Protein AF-A0A1E5ILC6-F1 (afdb_monomer_lite)

Organism: Endomicrobium trichonymphae (NCBI:txid1408204)

pLDDT: mean 78.68, std 14.06, range [42.53, 92.75]

Structure (mmCIF, N/CA/C/O backbone):
data_AF-A0A1E5ILC6-F1
#
_entry.id   AF-A0A1E5ILC6-F1
#
loop_
_atom_site.group_PDB
_atom_site.id
_atom_site.type_symbol
_atom_site.label_atom_id
_atom_site.label_alt_id
_atom_site.label_comp_id
_atom_site.label_asym_id
_atom_site.label_entity_id
_atom_site.label_seq_id
_atom_site.pdbx_PDB_ins_code
_atom_site.Cartn_x
_atom_site.Cartn_y
_atom_site.Cartn_z
_atom_site.occupancy
_atom_site.B_iso_or_equiv
_atom_site.auth_seq_id
_atom_site.auth_comp_id
_atom_site.auth_asym_id
_atom_site.auth_atom_id
_atom_site.pdbx_PDB_model_num
ATOM 1 N N . MET A 1 1 ? -6.713 0.875 56.089 1.00 44.12 1 MET A N 1
ATOM 2 C CA . MET A 1 1 ? -6.022 0.028 55.096 1.00 44.12 1 MET A CA 1
ATOM 3 C C . MET A 1 1 ? -6.998 -0.197 53.964 1.00 44.12 1 MET A C 1
ATOM 5 O O . MET A 1 1 ? -7.830 -1.067 54.123 1.00 44.12 1 MET A O 1
ATOM 9 N N . GLU A 1 2 ? -6.939 0.578 52.882 1.00 42.53 2 GLU A N 1
ATOM 10 C CA . GLU A 1 2 ? -7.605 0.219 51.621 1.00 42.53 2 GLU A CA 1
ATOM 11 C C . GLU A 1 2 ? -6.781 0.796 50.467 1.00 42.53 2 GLU A C 1
ATOM 13 O O . GLU A 1 2 ? -6.854 1.981 50.161 1.00 42.53 2 GLU A O 1
ATOM 18 N N . SER A 1 3 ? -5.948 -0.051 49.867 1.00 43.22 3 SER A N 1
ATOM 19 C CA . SER A 1 3 ? -5.250 0.230 48.614 1.00 43.22 3 SER A CA 1
ATOM 20 C C . SER A 1 3 ? -5.626 -0.892 47.657 1.00 43.22 3 SER A C 1
ATOM 22 O O . SER A 1 3 ? -5.027 -1.960 47.727 1.00 43.22 3 SER A O 1
ATOM 24 N N . ASN A 1 4 ? -6.636 -0.695 46.807 1.00 48.19 4 ASN A N 1
ATOM 25 C CA . ASN A 1 4 ? -7.043 -1.711 45.837 1.00 48.19 4 ASN A CA 1
ATOM 26 C C . ASN A 1 4 ? -7.177 -1.127 44.423 1.00 48.19 4 ASN A C 1
ATOM 28 O O . ASN A 1 4 ? -8.157 -0.479 44.081 1.00 48.19 4 ASN A O 1
ATOM 32 N N . LEU A 1 5 ? -6.131 -1.426 43.644 1.00 58.44 5 LEU A N 1
ATOM 33 C CA . LEU A 1 5 ? -6.119 -1.812 42.228 1.00 58.44 5 LEU A CA 1
ATOM 34 C C . LEU A 1 5 ? -6.753 -0.873 41.190 1.00 58.44 5 LEU A C 1
ATOM 36 O O . LEU A 1 5 ? -7.957 -0.878 40.989 1.00 58.44 5 LEU A O 1
ATOM 40 N N . THR A 1 6 ? -5.895 -0.246 40.378 1.00 52.75 6 THR A N 1
ATOM 41 C CA . THR A 1 6 ? -6.060 -0.143 38.909 1.00 52.75 6 THR A CA 1
ATOM 42 C C . THR A 1 6 ? -4.688 0.066 38.251 1.00 52.75 6 THR A C 1
ATOM 44 O O . THR A 1 6 ? -4.395 1.103 37.664 1.00 52.75 6 THR A O 1
ATOM 47 N N . SER A 1 7 ? -3.788 -0.916 38.350 1.00 55.22 7 SER A N 1
ATOM 48 C CA . SER A 1 7 ? -2.632 -0.951 37.449 1.00 55.22 7 SER A CA 1
ATOM 49 C C . SER A 1 7 ? -3.092 -1.527 36.112 1.00 55.22 7 SER A C 1
ATOM 51 O O . SER A 1 7 ? -3.143 -2.740 35.916 1.00 55.22 7 SER A O 1
ATOM 53 N N . SER A 1 8 ? -3.476 -0.638 35.197 1.00 50.44 8 SER A N 1
ATOM 54 C CA . SER A 1 8 ? -3.729 -0.944 33.790 1.00 50.44 8 SER A CA 1
ATOM 55 C C . SER A 1 8 ? -2.494 -1.623 33.202 1.00 50.44 8 SER A C 1
ATOM 57 O O . SER A 1 8 ? -1.514 -0.973 32.842 1.00 50.44 8 SER A O 1
ATOM 59 N N . CYS A 1 9 ? -2.502 -2.952 33.176 1.00 49.50 9 CYS A N 1
ATOM 60 C CA . CYS A 1 9 ? -1.390 -3.725 32.663 1.00 49.50 9 CYS A CA 1
ATOM 61 C C . CYS A 1 9 ? -1.511 -3.778 31.139 1.00 49.50 9 CYS A C 1
ATOM 63 O O . CYS A 1 9 ? -2.268 -4.573 30.583 1.00 49.50 9 CYS A O 1
ATOM 65 N N . PHE A 1 10 ? -0.777 -2.907 30.453 1.00 51.50 10 PHE A N 1
ATOM 66 C CA . PHE A 1 10 ? -0.520 -3.065 29.026 1.00 51.50 10 PHE A CA 1
ATOM 67 C C . PHE A 1 10 ? 0.413 -4.276 28.849 1.00 51.50 10 PHE A C 1
ATOM 69 O O . PHE A 1 10 ? 1.631 -4.144 28.872 1.00 51.50 10 PHE A O 1
ATOM 76 N N . ILE A 1 11 ? -0.159 -5.483 28.741 1.00 59.56 11 ILE A N 1
ATOM 77 C CA . ILE A 1 11 ? 0.595 -6.755 28.678 1.00 59.56 11 ILE A CA 1
ATOM 78 C C . ILE A 1 11 ? 1.367 -6.907 27.351 1.00 59.56 11 ILE A C 1
ATOM 80 O O . ILE A 1 11 ? 2.330 -7.667 27.282 1.00 59.56 11 ILE A O 1
ATOM 84 N N . ARG A 1 12 ? 0.987 -6.188 26.287 1.00 50.66 12 ARG A N 1
ATOM 85 C CA . ARG A 1 12 ? 1.757 -6.135 25.036 1.00 50.66 12 ARG A CA 1
ATOM 86 C C . ARG A 1 12 ? 1.886 -4.703 24.553 1.00 50.66 12 ARG A C 1
ATOM 88 O O . ARG A 1 12 ? 0.924 -4.116 24.072 1.00 50.66 12 ARG A O 1
ATOM 95 N N . ASN A 1 13 ? 3.097 -4.181 24.673 1.00 48.19 13 ASN A N 1
ATOM 96 C CA . ASN A 1 13 ? 3.558 -3.013 23.945 1.00 48.19 13 ASN A CA 1
ATOM 97 C C . ASN A 1 13 ? 4.338 -3.521 22.725 1.00 48.19 13 ASN A C 1
ATOM 99 O O . ASN A 1 13 ? 5.564 -3.449 22.695 1.00 48.19 13 ASN A O 1
ATOM 103 N N . ASP A 1 14 ? 3.636 -4.152 21.779 1.00 52.94 14 ASP A N 1
ATOM 104 C CA . ASP A 1 14 ? 4.236 -4.476 20.485 1.00 52.94 14 ASP A CA 1
ATOM 105 C C . ASP A 1 14 ? 4.431 -3.154 19.744 1.00 52.94 14 ASP A C 1
ATOM 107 O O . ASP A 1 14 ? 3.461 -2.433 19.486 1.00 52.94 14 ASP A O 1
ATOM 111 N N . GLU A 1 15 ? 5.683 -2.817 19.431 1.00 57.81 15 GLU A N 1
ATOM 112 C CA . GLU A 1 15 ? 5.960 -1.678 18.567 1.00 57.81 15 GLU A CA 1
ATOM 113 C C . GLU A 1 15 ? 5.208 -1.883 17.247 1.00 57.81 15 GLU A C 1
ATOM 115 O O . GLU A 1 15 ? 5.270 -2.970 16.652 1.00 57.81 15 GLU A O 1
ATOM 120 N N . PRO A 1 16 ? 4.456 -0.874 16.780 1.00 62.91 16 PRO A N 1
ATOM 121 C CA . PRO A 1 16 ? 3.741 -1.003 15.532 1.00 62.91 16 PRO A CA 1
ATOM 122 C C . PRO A 1 16 ? 4.760 -1.315 14.436 1.00 62.91 16 PRO A C 1
ATOM 124 O O . PRO A 1 16 ? 5.712 -0.573 14.211 1.00 62.91 16 PRO A O 1
ATOM 127 N N . LYS A 1 17 ? 4.541 -2.420 13.713 1.00 67.56 17 LYS A N 1
ATOM 128 C CA . LYS A 1 17 ? 5.393 -2.860 12.588 1.00 67.56 17 LYS A CA 1
ATOM 129 C C . LYS A 1 17 ? 5.477 -1.831 11.452 1.00 67.56 17 LYS A C 1
ATOM 131 O O . LYS A 1 17 ? 6.176 -2.051 10.463 1.00 67.56 17 LYS A O 1
ATOM 136 N N . ILE A 1 18 ? 4.725 -0.741 11.568 1.00 71.62 18 ILE A N 1
ATOM 137 C CA . ILE A 1 18 ? 4.651 0.351 10.624 1.00 71.62 18 ILE A CA 1
ATOM 138 C C . ILE A 1 18 ? 4.634 1.688 11.359 1.00 71.62 18 ILE A C 1
ATOM 140 O O . ILE A 1 18 ? 3.875 1.898 12.301 1.00 71.62 18 ILE A O 1
ATOM 144 N N . ASP A 1 19 ? 5.464 2.599 10.876 1.00 79.12 19 ASP A N 1
ATOM 145 C CA . ASP A 1 19 ? 5.492 3.979 11.332 1.00 79.12 19 ASP A CA 1
ATOM 146 C C . ASP A 1 19 ? 4.254 4.724 10.809 1.00 79.12 19 ASP A C 1
AT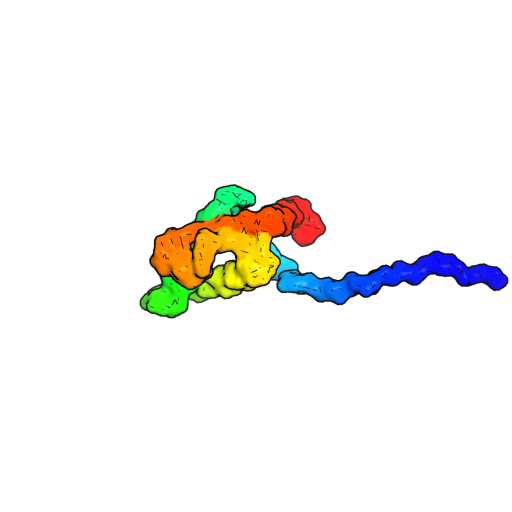OM 148 O O . ASP A 1 19 ? 3.888 4.558 9.639 1.00 79.12 19 ASP A O 1
ATOM 152 N N . ILE A 1 20 ? 3.628 5.566 11.634 1.00 77.12 20 ILE A N 1
ATOM 153 C CA . ILE A 1 20 ? 2.426 6.336 11.254 1.00 77.12 20 ILE A CA 1
ATOM 154 C C . ILE A 1 20 ? 2.716 7.190 10.012 1.00 77.12 20 ILE A C 1
ATOM 156 O O . ILE A 1 20 ? 1.919 7.226 9.077 1.00 77.12 20 ILE A O 1
ATOM 160 N N . THR A 1 21 ? 3.925 7.752 9.939 1.00 80.38 21 THR A N 1
ATOM 161 C CA . THR A 1 21 ? 4.409 8.531 8.789 1.00 80.38 21 THR A CA 1
ATOM 162 C C . THR A 1 21 ? 4.472 7.724 7.492 1.00 80.38 21 THR A C 1
ATOM 164 O O . THR A 1 21 ? 4.321 8.258 6.393 1.00 80.38 21 THR A O 1
ATOM 167 N N . THR A 1 22 ? 4.715 6.413 7.590 1.00 81.94 22 THR A N 1
ATOM 168 C CA . THR A 1 22 ? 4.695 5.523 6.426 1.00 81.94 22 THR A CA 1
ATOM 169 C C . THR A 1 22 ? 3.253 5.199 6.053 1.00 81.94 22 THR A C 1
ATOM 171 O O . THR A 1 22 ? 2.954 5.106 4.867 1.00 81.94 22 THR A O 1
ATOM 174 N N . LEU A 1 23 ? 2.359 5.070 7.038 1.00 83.19 23 LEU A N 1
ATOM 175 C CA . LEU A 1 23 ? 0.936 4.836 6.814 1.00 83.19 23 LEU A CA 1
ATOM 176 C C . LEU A 1 23 ? 0.268 6.009 6.087 1.00 83.19 23 LEU A C 1
ATOM 178 O O . LEU A 1 23 ? -0.541 5.762 5.204 1.00 83.19 23 LEU A O 1
ATOM 182 N N . ASP A 1 24 ? 0.664 7.256 6.359 1.00 84.44 24 ASP A N 1
ATOM 183 C CA . ASP A 1 24 ? 0.171 8.436 5.625 1.00 84.44 24 ASP A CA 1
ATOM 184 C C . ASP A 1 24 ? 0.370 8.302 4.110 1.00 84.44 24 ASP A C 1
ATOM 186 O O . ASP A 1 24 ? -0.477 8.689 3.307 1.00 84.44 24 ASP A O 1
ATOM 1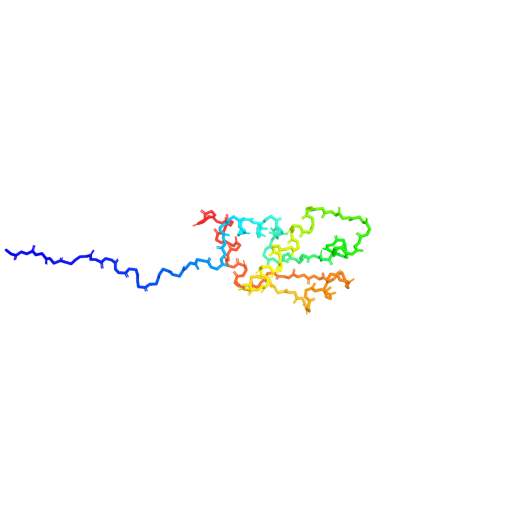90 N N . LYS A 1 25 ? 1.454 7.648 3.690 1.00 87.75 25 LYS A N 1
ATOM 191 C CA . LYS A 1 25 ? 1.735 7.442 2.269 1.00 87.75 25 LYS A CA 1
ATOM 192 C C . LYS A 1 25 ? 0.819 6.424 1.600 1.00 87.75 25 LYS A C 1
ATOM 194 O O . LYS A 1 25 ? 0.776 6.373 0.373 1.00 87.75 25 LYS A O 1
ATOM 199 N N . VAL A 1 26 ? 0.069 5.620 2.357 1.00 87.56 26 VAL A N 1
ATOM 200 C CA . VAL A 1 26 ? -0.882 4.664 1.773 1.00 87.56 26 VAL A CA 1
ATOM 201 C C . VAL A 1 26 ? -2.035 5.384 1.072 1.00 87.56 26 VAL A C 1
ATOM 203 O O . VAL A 1 26 ? -2.406 4.985 -0.028 1.00 87.56 26 VAL A O 1
ATOM 206 N N . THR A 1 27 ? -2.550 6.474 1.648 1.00 87.62 27 THR A N 1
ATOM 207 C CA . THR A 1 27 ? -3.627 7.297 1.064 1.00 87.62 27 THR A CA 1
ATOM 208 C C . THR A 1 27 ? -3.099 8.263 -0.004 1.00 87.62 27 THR A C 1
ATOM 210 O O . THR A 1 27 ? -3.820 8.692 -0.912 1.00 87.62 27 THR A O 1
ATOM 213 N N . GLU A 1 28 ? -1.804 8.589 0.043 1.00 88.62 28 GLU A N 1
ATOM 214 C CA . GLU A 1 28 ? -1.135 9.300 -1.046 1.00 88.62 28 GLU A CA 1
ATOM 215 C C . GLU A 1 28 ? -1.022 8.435 -2.306 1.00 88.62 28 GLU A C 1
ATOM 217 O O . GLU A 1 28 ? -1.318 8.931 -3.397 1.00 88.62 28 GLU A O 1
ATOM 222 N N . LEU A 1 29 ? -0.618 7.168 -2.141 1.00 87.81 29 LEU A N 1
ATOM 223 C CA . LEU A 1 29 ? -0.387 6.212 -3.227 1.00 87.81 29 LEU A CA 1
ATOM 224 C C . LEU A 1 29 ? -1.683 5.620 -3.788 1.00 87.81 29 LEU A C 1
ATOM 226 O O . LEU A 1 29 ? -1.811 5.518 -5.003 1.00 87.81 29 LEU A O 1
ATOM 230 N N . PHE A 1 30 ? -2.635 5.260 -2.925 1.00 89.25 30 PHE A N 1
ATOM 231 C CA . PHE A 1 30 ? -3.927 4.700 -3.316 1.00 89.25 30 PHE A CA 1
ATOM 232 C C . PHE A 1 30 ? -5.024 5.721 -3.026 1.00 89.25 30 PHE A C 1
ATOM 234 O O . PHE A 1 30 ? -5.306 6.024 -1.868 1.00 89.25 30 PHE A O 1
ATOM 241 N N . LYS A 1 31 ? -5.659 6.259 -4.073 1.00 86.62 31 LYS A N 1
ATOM 242 C CA . LYS A 1 31 ? -6.751 7.240 -3.919 1.00 86.62 31 LYS A CA 1
ATOM 243 C C . LYS A 1 31 ? -8.100 6.608 -3.601 1.00 86.62 31 LYS A C 1
ATOM 245 O O . LYS A 1 31 ? -8.995 7.302 -3.134 1.00 86.62 31 LYS A O 1
ATOM 250 N N . SER A 1 32 ? -8.238 5.310 -3.837 1.00 86.75 32 SER A N 1
ATOM 251 C CA . SER A 1 32 ? -9.447 4.547 -3.553 1.00 86.75 32 SER A CA 1
ATOM 252 C C . SER A 1 32 ? -9.089 3.152 -3.049 1.00 86.75 32 SER A C 1
ATOM 254 O O . SER A 1 32 ? -8.038 2.602 -3.372 1.00 86.75 32 SER A O 1
ATOM 256 N N . LEU A 1 33 ? -10.000 2.549 -2.284 1.00 85.88 33 LEU A N 1
ATOM 257 C CA . LEU A 1 33 ? -9.891 1.171 -1.793 1.00 85.88 33 LEU A CA 1
ATOM 258 C C . LEU A 1 33 ? -9.878 0.124 -2.919 1.00 85.88 33 LEU A C 1
ATOM 260 O O . LEU A 1 33 ? -9.442 -1.006 -2.700 1.00 85.88 33 LEU A O 1
ATOM 264 N N . ALA A 1 34 ? -10.412 0.480 -4.088 1.00 83.69 34 ALA A N 1
ATOM 265 C CA . ALA A 1 34 ? -10.440 -0.355 -5.287 1.00 83.69 34 ALA A CA 1
ATOM 266 C C . ALA A 1 34 ? -9.423 0.104 -6.344 1.00 83.69 34 ALA A C 1
ATOM 268 O O . ALA A 1 34 ? -9.490 -0.350 -7.480 1.00 83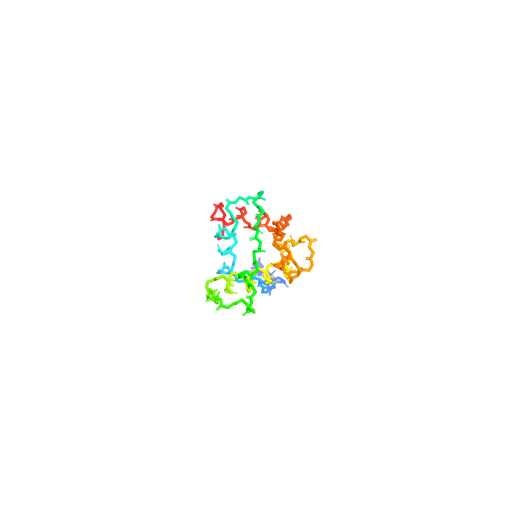.69 34 ALA A O 1
ATOM 269 N N . ASP A 1 35 ? -8.528 1.032 -5.994 1.00 85.44 35 ASP A N 1
ATOM 270 C CA . ASP A 1 35 ? -7.517 1.523 -6.922 1.00 85.44 35 ASP A CA 1
ATOM 271 C C . ASP A 1 35 ? -6.419 0.472 -7.119 1.00 85.44 35 ASP A C 1
ATOM 273 O O . ASP A 1 35 ? -5.846 -0.039 -6.150 1.00 85.44 35 ASP A O 1
ATOM 277 N N . ASP A 1 36 ? -6.131 0.165 -8.381 1.00 85.94 36 ASP A N 1
ATOM 278 C CA . ASP A 1 36 ? -5.023 -0.692 -8.7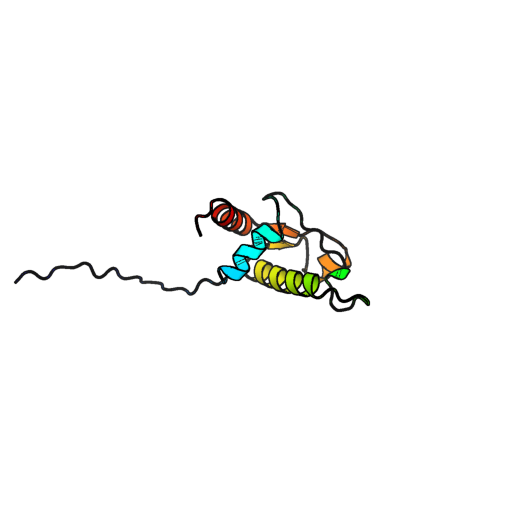75 1.00 85.94 36 ASP A CA 1
ATOM 279 C C . ASP A 1 36 ? -3.828 0.183 -9.158 1.00 85.94 36 ASP A C 1
ATOM 281 O O . ASP A 1 36 ? -3.793 0.831 -10.210 1.00 85.94 36 ASP A O 1
ATOM 285 N N . LEU A 1 37 ? -2.801 0.186 -8.307 1.00 88.19 37 LEU A N 1
ATOM 286 C CA . LEU A 1 37 ? -1.606 0.978 -8.548 1.00 88.19 37 LEU A CA 1
ATOM 287 C C . LEU A 1 37 ? -0.729 0.274 -9.584 1.00 88.19 37 LEU A C 1
ATOM 289 O O . LEU A 1 37 ? -0.078 -0.736 -9.297 1.00 88.19 37 LEU A O 1
ATOM 293 N N . LYS A 1 38 ? -0.688 0.833 -10.794 1.00 87.69 38 LYS A N 1
ATOM 294 C CA . LYS A 1 38 ? 0.126 0.314 -11.897 1.00 87.69 38 LYS A CA 1
ATOM 295 C C . LYS A 1 38 ? 1.605 0.654 -11.710 1.00 87.69 38 LYS A C 1
ATOM 297 O O . LYS A 1 38 ? 2.008 1.819 -11.771 1.00 87.69 38 LYS A O 1
ATOM 302 N N . LEU A 1 39 ? 2.441 -0.368 -11.550 1.00 86.25 39 LEU A N 1
ATOM 303 C CA . LEU A 1 39 ? 3.879 -0.205 -11.359 1.00 86.25 39 LEU A CA 1
ATOM 304 C C . LEU A 1 39 ? 4.601 -0.283 -12.695 1.00 86.25 39 LEU A C 1
ATOM 306 O O . LEU A 1 39 ? 4.824 -1.353 -13.228 1.00 86.25 39 LEU A O 1
ATOM 310 N N . SER A 1 40 ? 4.989 0.862 -13.250 1.00 82.69 40 SER A N 1
ATOM 311 C CA . SER A 1 40 ? 5.787 0.903 -14.484 1.00 82.69 40 SER A CA 1
ATOM 312 C C . SER A 1 40 ? 7.283 0.610 -14.238 1.00 82.69 40 SER A C 1
ATOM 314 O O . SER A 1 40 ? 7.795 0.931 -13.167 1.00 82.69 40 SER A O 1
ATOM 316 N N . PRO A 1 41 ? 8.064 0.211 -15.257 1.00 81.25 41 PRO A N 1
ATOM 317 C CA . PRO A 1 41 ? 9.515 0.010 -15.152 1.00 81.25 41 PRO A CA 1
ATOM 318 C C . PRO A 1 41 ? 10.300 1.223 -14.632 1.00 81.25 41 PRO A C 1
ATOM 320 O O . PRO A 1 41 ? 11.395 1.085 -14.101 1.00 81.25 41 PRO A O 1
ATOM 323 N N . LYS A 1 42 ? 9.713 2.424 -14.709 1.00 77.19 42 LYS A N 1
ATOM 324 C CA . LYS A 1 42 ? 10.240 3.671 -14.125 1.00 77.19 42 LYS A CA 1
ATOM 325 C C . LYS A 1 42 ? 10.414 3.623 -12.598 1.00 77.19 42 LYS A C 1
ATOM 327 O O . LYS A 1 42 ? 11.085 4.491 -12.052 1.00 77.19 42 LYS A O 1
ATOM 332 N N . TYR A 1 43 ? 9.785 2.667 -11.913 1.00 74.88 43 TYR A N 1
ATOM 333 C CA . TYR A 1 43 ? 9.988 2.416 -10.484 1.00 74.88 43 TYR A CA 1
ATOM 334 C C . TYR A 1 43 ? 11.257 1.585 -10.212 1.00 74.88 43 TYR A C 1
ATOM 336 O O . TYR A 1 43 ? 11.765 1.594 -9.089 1.00 74.88 43 TYR A O 1
ATOM 344 N N . ALA A 1 44 ? 11.798 0.888 -11.220 1.00 70.81 44 ALA A N 1
ATOM 345 C CA . ALA A 1 44 ? 13.038 0.134 -11.094 1.00 70.81 44 ALA 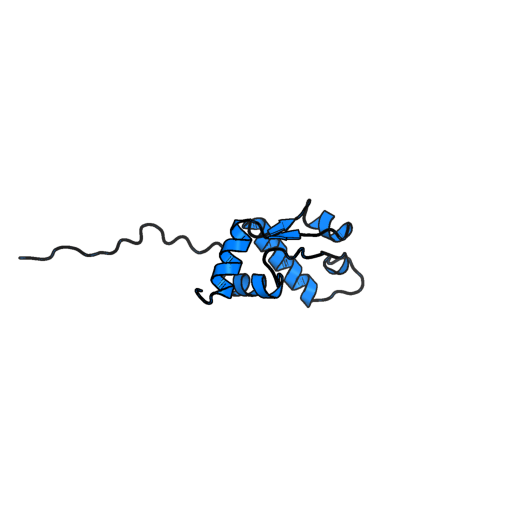A CA 1
ATOM 346 C C . ALA A 1 44 ? 14.260 1.062 -11.160 1.00 70.81 44 ALA A C 1
ATOM 348 O O . ALA A 1 44 ? 14.368 1.935 -12.020 1.00 70.81 44 ALA A O 1
ATOM 349 N N . HIS A 1 45 ? 15.237 0.812 -10.284 1.00 64.00 45 HIS A N 1
ATOM 350 C CA . HIS A 1 45 ? 16.490 1.575 -10.206 1.00 64.00 45 HIS A CA 1
ATOM 351 C C . HIS A 1 45 ? 17.320 1.535 -11.506 1.00 64.00 45 HIS A C 1
ATOM 353 O O . HIS A 1 45 ? 18.133 2.424 -11.750 1.00 64.00 45 HIS A O 1
ATOM 359 N N . ALA A 1 46 ? 17.104 0.510 -12.335 1.00 61.06 46 ALA A N 1
ATOM 360 C CA . ALA A 1 46 ? 17.841 0.262 -13.570 1.00 61.06 46 ALA A CA 1
ATOM 361 C C . ALA A 1 46 ? 17.397 1.131 -14.765 1.00 61.06 46 ALA A C 1
ATOM 363 O O . ALA A 1 46 ? 18.007 1.043 -15.825 1.00 61.06 46 ALA A O 1
ATOM 364 N N . TYR A 1 47 ? 16.356 1.963 -14.628 1.00 65.12 47 TYR A N 1
ATOM 365 C CA . TYR A 1 47 ? 15.891 2.817 -15.725 1.00 65.12 47 TYR A CA 1
ATOM 366 C C . TYR A 1 47 ? 16.738 4.096 -15.848 1.00 65.12 47 TYR A C 1
ATOM 368 O O . TYR A 1 47 ? 17.006 4.771 -14.853 1.00 65.12 47 TYR A O 1
ATOM 376 N N . GLU A 1 48 ? 17.108 4.473 -17.077 1.00 59.03 48 GLU A N 1
ATOM 377 C CA . GLU A 1 48 ? 18.015 5.600 -17.386 1.00 59.03 48 GLU A CA 1
ATOM 378 C C . GLU A 1 48 ? 17.570 6.953 -16.799 1.00 59.03 48 GLU A C 1
ATOM 380 O O . GLU A 1 48 ? 18.392 7.828 -16.528 1.00 59.03 48 GLU A O 1
ATOM 385 N N . LYS A 1 49 ? 16.266 7.128 -16.546 1.00 65.94 49 LYS A N 1
ATOM 386 C CA . LYS A 1 49 ? 15.701 8.297 -15.859 1.00 65.94 49 LYS A CA 1
ATOM 387 C C . LYS A 1 49 ? 15.279 7.924 -14.442 1.00 65.94 49 LYS A C 1
ATOM 389 O O . LYS A 1 49 ? 14.120 7.581 -14.207 1.00 65.94 49 LYS A O 1
ATOM 394 N N . ARG A 1 50 ? 16.217 8.031 -13.497 1.00 64.06 50 ARG A N 1
ATOM 395 C CA . ARG A 1 50 ? 15.931 7.904 -12.060 1.00 64.06 50 ARG A CA 1
ATOM 396 C C . ARG A 1 50 ? 15.021 9.033 -11.592 1.00 64.06 50 ARG A C 1
ATOM 398 O O . ARG A 1 50 ? 15.451 10.175 -11.444 1.00 64.06 50 ARG A O 1
ATOM 405 N N . ASP A 1 51 ? 13.778 8.686 -11.298 1.00 78.00 51 ASP A N 1
ATOM 406 C CA . ASP A 1 51 ? 12.863 9.546 -10.562 1.00 78.00 51 ASP A CA 1
ATOM 407 C C . ASP A 1 51 ? 12.972 9.207 -9.069 1.00 78.00 51 ASP A C 1
ATOM 409 O O . ASP A 1 51 ? 12.476 8.176 -8.607 1.00 78.00 51 ASP A O 1
ATOM 413 N N . LYS A 1 52 ? 13.657 10.072 -8.308 1.00 81.19 52 LYS A N 1
ATOM 414 C CA . LYS A 1 52 ? 13.878 9.877 -6.864 1.00 81.19 52 LYS A CA 1
ATOM 415 C C . LYS A 1 52 ? 12.564 9.723 -6.093 1.00 81.19 52 LYS A C 1
ATOM 417 O O . LYS A 1 52 ? 12.545 9.023 -5.082 1.00 81.19 52 LYS A O 1
ATOM 422 N N . LYS A 1 53 ? 11.479 10.351 -6.565 1.00 83.94 53 LYS A N 1
ATOM 423 C CA . LYS A 1 53 ? 10.161 10.239 -5.935 1.00 83.94 53 LYS A CA 1
ATOM 424 C C . LYS A 1 53 ? 9.628 8.816 -6.089 1.00 83.94 53 LYS A C 1
ATOM 426 O O . LYS A 1 53 ? 9.337 8.168 -5.090 1.00 83.94 53 LYS A O 1
ATOM 431 N N . LYS A 1 54 ? 9.624 8.292 -7.318 1.00 83.19 54 LYS A N 1
ATOM 432 C CA . LYS A 1 54 ? 9.165 6.924 -7.612 1.00 83.19 54 LYS A CA 1
ATOM 433 C C . LYS A 1 54 ? 10.016 5.859 -6.940 1.00 83.19 54 LYS A C 1
ATOM 435 O O . LYS A 1 54 ? 9.481 4.859 -6.476 1.00 83.19 54 LYS A O 1
ATOM 440 N N . GLU A 1 55 ? 11.326 6.069 -6.841 1.00 84.38 55 GLU A N 1
ATOM 441 C CA . GLU A 1 55 ? 12.194 5.163 -6.085 1.00 84.38 55 GLU A CA 1
ATOM 442 C C . GLU A 1 55 ? 11.810 5.135 -4.594 1.00 84.38 55 GLU A C 1
ATOM 444 O O . GLU A 1 55 ? 11.767 4.066 -3.978 1.00 84.38 55 GLU A O 1
ATOM 449 N N . GLY A 1 56 ? 11.507 6.301 -4.014 1.00 86.88 56 GLY A N 1
ATOM 450 C CA . GLY A 1 56 ? 10.992 6.417 -2.651 1.00 86.88 56 GLY A CA 1
ATOM 451 C C . GLY A 1 56 ? 9.672 5.668 -2.477 1.00 86.88 56 GLY A C 1
ATOM 452 O O . GLY A 1 56 ? 9.569 4.810 -1.599 1.00 86.88 56 GLY A O 1
ATOM 453 N N . ASP A 1 57 ? 8.710 5.930 -3.359 1.00 88.00 57 ASP A N 1
ATOM 454 C CA . ASP A 1 57 ? 7.397 5.280 -3.371 1.00 88.00 57 ASP A CA 1
ATOM 455 C C . ASP A 1 57 ? 7.537 3.753 -3.491 1.00 88.00 57 ASP A C 1
ATOM 457 O O . ASP A 1 57 ? 6.914 3.002 -2.742 1.00 88.00 57 ASP A O 1
ATOM 461 N N . PHE A 1 58 ? 8.448 3.269 -4.342 1.00 88.12 58 PHE A N 1
ATOM 462 C CA . PHE A 1 58 ? 8.724 1.840 -4.486 1.00 88.12 58 PHE A CA 1
ATOM 463 C C . PHE A 1 58 ? 9.314 1.211 -3.218 1.00 88.12 58 PHE A C 1
ATOM 465 O O . PHE A 1 58 ? 8.959 0.089 -2.850 1.00 88.12 58 PHE A O 1
ATOM 472 N N . LYS A 1 59 ? 10.204 1.918 -2.506 1.00 88.00 59 LYS A N 1
ATOM 473 C CA . LYS A 1 59 ? 10.733 1.445 -1.213 1.00 88.00 59 LYS A CA 1
ATOM 474 C C . LYS A 1 59 ? 9.620 1.284 -0.181 1.00 88.00 59 LYS A C 1
ATOM 476 O O . LYS A 1 59 ? 9.630 0.303 0.558 1.00 88.00 59 LYS A O 1
ATOM 481 N N . ILE A 1 60 ? 8.667 2.209 -0.150 1.00 89.44 60 ILE A N 1
ATOM 482 C CA . ILE A 1 60 ? 7.511 2.149 0.751 1.00 89.44 60 ILE A CA 1
ATOM 483 C C . ILE A 1 60 ? 6.583 1.002 0.363 1.00 89.44 60 ILE A C 1
ATOM 485 O O . ILE A 1 60 ? 6.225 0.202 1.219 1.00 89.44 60 ILE A O 1
ATOM 489 N N . LEU A 1 61 ? 6.282 0.839 -0.925 1.00 89.75 61 LEU A N 1
ATOM 490 C CA . LEU A 1 61 ? 5.458 -0.269 -1.401 1.00 89.75 61 LEU A CA 1
ATOM 491 C C . LEU A 1 61 ? 6.066 -1.639 -1.069 1.00 89.75 61 LEU A C 1
ATOM 493 O O . LEU A 1 61 ? 5.348 -2.547 -0.661 1.00 89.75 61 LEU A O 1
ATOM 497 N N . LYS A 1 62 ? 7.395 -1.790 -1.157 1.00 89.19 62 LYS A N 1
ATOM 498 C CA . LYS A 1 62 ? 8.079 -3.011 -0.695 1.00 89.19 62 LYS A CA 1
ATOM 499 C C . LYS A 1 62 ? 7.875 -3.263 0.802 1.00 89.19 62 LYS A C 1
ATOM 501 O O . LYS A 1 62 ? 7.668 -4.410 1.192 1.00 89.19 62 LYS A O 1
ATOM 506 N N . LYS A 1 63 ? 7.903 -2.214 1.633 1.00 89.38 63 LYS A N 1
ATOM 507 C CA . LYS A 1 63 ? 7.584 -2.325 3.068 1.00 89.38 63 LYS A CA 1
ATOM 508 C C . LYS A 1 63 ? 6.122 -2.721 3.279 1.00 89.38 63 LYS A C 1
ATOM 510 O O . LYS A 1 63 ? 5.853 -3.638 4.045 1.00 89.38 63 LYS A O 1
ATOM 515 N N . PHE A 1 64 ? 5.190 -2.095 2.561 1.00 90.44 64 PHE A N 1
ATOM 516 C CA . PHE A 1 64 ? 3.767 -2.437 2.622 1.00 90.44 64 PHE A CA 1
ATOM 517 C C . PHE A 1 64 ? 3.499 -3.887 2.232 1.00 90.44 64 PHE A C 1
ATOM 519 O O . PHE A 1 64 ? 2.742 -4.561 2.925 1.00 90.44 64 PHE A O 1
ATOM 526 N N . ARG A 1 65 ? 4.165 -4.396 1.190 1.00 91.25 65 ARG A N 1
ATOM 527 C CA . ARG A 1 65 ? 4.122 -5.819 0.834 1.00 91.25 65 ARG A CA 1
ATOM 528 C C . ARG A 1 65 ? 4.635 -6.697 1.973 1.00 91.25 65 ARG A C 1
ATOM 530 O O . ARG A 1 65 ? 3.989 -7.678 2.311 1.00 91.25 65 ARG A O 1
ATOM 537 N N . HIS A 1 66 ? 5.770 -6.346 2.580 1.00 88.06 66 HIS A N 1
ATOM 538 C CA . HIS A 1 66 ? 6.358 -7.128 3.673 1.00 88.06 66 HIS A CA 1
ATOM 539 C C . HIS A 1 66 ? 5.441 -7.226 4.904 1.00 88.06 66 HIS A C 1
ATOM 541 O O . HIS A 1 66 ? 5.403 -8.259 5.563 1.00 88.06 66 HIS A O 1
ATOM 547 N N . ILE A 1 67 ? 4.674 -6.169 5.186 1.00 88.25 67 ILE A N 1
ATOM 548 C CA . ILE A 1 67 ? 3.701 -6.120 6.290 1.00 88.25 67 ILE A CA 1
ATOM 549 C C . ILE A 1 67 ? 2.353 -6.759 5.893 1.00 88.25 67 ILE A C 1
ATOM 551 O O . ILE A 1 67 ? 1.546 -7.089 6.758 1.00 88.25 67 ILE A O 1
ATOM 555 N N . GLY A 1 68 ? 2.104 -6.957 4.595 1.00 89.25 68 GLY A N 1
ATOM 556 C CA . GLY A 1 68 ? 0.856 -7.513 4.067 1.00 89.25 68 GLY A CA 1
ATOM 557 C C . GLY A 1 68 ? -0.254 -6.481 3.840 1.00 89.25 68 GLY A C 1
ATOM 558 O O . GLY A 1 68 ? -1.424 -6.849 3.792 1.00 89.25 68 GLY A O 1
ATOM 559 N N . LEU A 1 69 ? 0.078 -5.193 3.706 1.00 90.38 69 LEU A N 1
ATOM 560 C CA . LEU A 1 69 ? -0.872 -4.115 3.377 1.00 90.38 69 LEU A CA 1
ATOM 561 C C . LEU A 1 69 ? -1.205 -4.066 1.879 1.00 90.38 69 LEU A C 1
ATOM 563 O O . LEU A 1 69 ? -2.320 -3.727 1.491 1.00 90.38 69 LEU A O 1
ATOM 567 N N . VAL A 1 70 ? -0.229 -4.397 1.037 1.00 92.50 70 VAL A N 1
ATOM 568 C CA . VAL A 1 70 ? -0.362 -4.403 -0.424 1.00 92.50 70 VAL A CA 1
ATOM 569 C C . VAL A 1 70 ? -0.020 -5.790 -0.934 1.00 92.50 70 VAL A C 1
ATOM 571 O O . VAL A 1 70 ? 0.966 -6.390 -0.506 1.00 92.50 70 VAL A O 1
ATOM 574 N N . GLU A 1 71 ? -0.819 -6.269 -1.875 1.00 90.50 71 GLU A N 1
ATOM 575 C CA . GLU A 1 71 ? -0.592 -7.517 -2.581 1.00 90.50 71 GLU A CA 1
ATOM 576 C C . GLU A 1 71 ? -0.345 -7.217 -4.065 1.00 90.50 71 GLU A C 1
ATOM 578 O O . GLU A 1 71 ? -1.241 -6.728 -4.763 1.00 90.50 71 GLU A O 1
ATOM 583 N N . PRO A 1 72 ? 0.884 -7.440 -4.555 1.00 91.56 72 PRO A N 1
ATOM 584 C CA . PRO A 1 72 ? 1.153 -7.461 -5.986 1.00 91.56 72 PRO A CA 1
ATOM 585 C C . PRO A 1 72 ? 0.558 -8.723 -6.630 1.00 91.56 72 PRO A C 1
ATOM 587 O O . PRO A 1 72 ? 0.404 -9.746 -5.969 1.00 91.56 72 PRO A O 1
ATOM 590 N N . GLU A 1 73 ? 0.266 -8.670 -7.932 1.00 86.12 73 GLU A N 1
ATOM 591 C CA . GLU A 1 73 ? -0.184 -9.854 -8.689 1.00 86.12 73 GLU A CA 1
ATOM 592 C C . GLU A 1 73 ? 0.856 -10.987 -8.733 1.00 86.12 73 GLU A C 1
ATOM 594 O O . GLU A 1 73 ? 0.498 -12.143 -8.933 1.00 86.12 73 GLU A O 1
ATOM 599 N N . ASP A 1 74 ? 2.135 -10.653 -8.572 1.00 86.31 74 ASP A N 1
ATOM 600 C CA . ASP A 1 74 ? 3.273 -11.570 -8.660 1.00 86.31 74 ASP A CA 1
ATOM 601 C C . ASP A 1 74 ? 4.422 -11.055 -7.769 1.00 86.31 74 ASP A C 1
ATOM 603 O O . ASP A 1 74 ? 4.221 -10.176 -6.924 1.00 86.31 74 ASP A O 1
ATOM 607 N N . ASP A 1 75 ? 5.653 -11.537 -7.946 1.00 85.56 75 ASP A N 1
ATOM 608 C CA . ASP A 1 75 ? 6.810 -10.911 -7.316 1.00 85.56 75 ASP A CA 1
ATOM 609 C C . ASP A 1 75 ? 6.861 -9.407 -7.635 1.00 85.56 75 ASP A C 1
ATOM 611 O O . ASP A 1 75 ? 6.669 -8.968 -8.771 1.00 85.56 75 ASP A O 1
ATOM 615 N N . MET A 1 76 ? 7.149 -8.602 -6.613 1.00 84.38 76 MET A N 1
ATOM 616 C CA . MET A 1 76 ? 7.190 -7.146 -6.710 1.00 84.38 76 MET A CA 1
ATOM 617 C C . MET A 1 76 ? 8.097 -6.657 -7.846 1.00 84.38 76 MET A C 1
ATOM 619 O O . MET A 1 76 ? 7.797 -5.653 -8.488 1.00 84.38 76 MET A O 1
ATOM 623 N N . TYR A 1 77 ? 9.217 -7.342 -8.088 1.00 84.50 77 TYR A N 1
ATOM 624 C CA . TYR A 1 77 ? 10.129 -6.988 -9.171 1.00 84.50 77 TYR A CA 1
ATOM 625 C C . TYR A 1 77 ? 9.534 -7.312 -10.546 1.00 84.50 77 TYR A C 1
ATOM 627 O O . TYR A 1 77 ? 9.611 -6.491 -11.460 1.00 84.50 77 TYR A O 1
ATOM 635 N N . PHE A 1 78 ? 8.883 -8.469 -10.670 1.00 85.25 78 PHE A N 1
ATOM 636 C CA . PHE A 1 78 ? 8.227 -8.888 -11.904 1.00 85.25 78 PHE A CA 1
ATOM 637 C C . PHE A 1 78 ? 7.063 -7.963 -12.263 1.00 85.25 78 PHE A C 1
ATOM 639 O O . PHE A 1 78 ? 6.954 -7.527 -13.404 1.00 85.25 78 PHE A O 1
ATOM 646 N N . VAL A 1 79 ? 6.260 -7.564 -11.272 1.00 87.31 79 VAL A N 1
ATOM 647 C CA . VAL A 1 79 ? 5.157 -6.612 -11.463 1.00 87.31 79 VAL A CA 1
ATOM 648 C C . VAL A 1 79 ? 5.647 -5.280 -12.037 1.00 87.31 79 VAL A C 1
ATOM 650 O O . VAL A 1 79 ? 4.997 -4.724 -12.917 1.00 87.31 79 VAL A O 1
ATOM 653 N N . VAL A 1 80 ? 6.815 -4.793 -11.607 1.00 87.19 80 VAL A N 1
ATOM 654 C CA . VAL A 1 80 ? 7.415 -3.561 -12.148 1.00 87.19 80 VAL A CA 1
ATOM 655 C C . VAL A 1 80 ? 7.876 -3.729 -13.595 1.00 87.19 80 VAL A C 1
ATOM 657 O O . VAL A 1 80 ? 7.678 -2.821 -14.401 1.00 87.19 80 VAL A O 1
ATOM 660 N N . ILE A 1 81 ? 8.511 -4.858 -13.926 1.00 85.06 81 ILE A N 1
ATOM 661 C CA . ILE A 1 81 ? 9.005 -5.130 -15.285 1.00 85.06 81 ILE A CA 1
ATOM 662 C C . ILE A 1 81 ? 7.836 -5.274 -16.258 1.00 85.06 81 ILE A C 1
ATOM 664 O O . ILE A 1 81 ? 7.796 -4.596 -17.282 1.00 85.06 81 ILE A O 1
ATOM 668 N N . GLU A 1 82 ? 6.854 -6.092 -15.894 1.00 86.00 82 GLU A N 1
ATOM 669 C CA . GLU A 1 82 ? 5.679 -6.389 -16.715 1.00 86.00 82 GLU A CA 1
ATOM 670 C C . GLU A 1 82 ? 4.637 -5.262 -16.708 1.00 86.00 82 GLU A C 1
ATOM 672 O O . GLU A 1 82 ? 3.583 -5.369 -17.330 1.00 86.00 82 GLU A O 1
ATOM 677 N N . SER A 1 83 ? 4.907 -4.149 -16.018 1.00 86.44 83 SER A N 1
ATOM 678 C CA . SER A 1 83 ? 3.965 -3.035 -15.879 1.00 86.44 83 SER A CA 1
ATOM 679 C C . SER A 1 83 ? 2.605 -3.437 -15.289 1.00 86.44 83 SER A C 1
ATOM 681 O O . SER A 1 83 ? 1.579 -2.850 -15.654 1.00 86.44 83 SER A O 1
ATOM 683 N N . LYS A 1 84 ? 2.588 -4.440 -14.406 1.00 88.44 84 LYS A N 1
ATOM 684 C CA . LYS A 1 84 ? 1.382 -4.961 -13.754 1.00 88.44 84 LYS A CA 1
ATOM 685 C C . LYS A 1 84 ? 0.933 -4.063 -12.598 1.00 88.44 84 LYS A C 1
ATOM 687 O O . LYS A 1 84 ? 1.596 -3.088 -12.222 1.00 88.44 84 LYS A O 1
ATOM 692 N N . SER A 1 85 ? -0.224 -4.390 -12.044 1.00 89.38 85 SER A N 1
ATOM 693 C CA . SER A 1 85 ? -0.840 -3.681 -10.928 1.00 89.38 85 SER A CA 1
ATOM 694 C C . SER A 1 85 ? -0.508 -4.318 -9.581 1.00 89.38 85 SER A C 1
ATOM 696 O O . SER A 1 85 ? -0.165 -5.497 -9.465 1.00 89.38 85 SER A O 1
ATOM 698 N N . CYS A 1 86 ? -0.622 -3.509 -8.534 1.00 90.88 86 CYS A N 1
ATOM 699 C CA . CYS A 1 86 ? -0.697 -3.977 -7.159 1.00 90.88 86 CYS A CA 1
ATOM 700 C C . CYS A 1 86 ? -1.935 -3.381 -6.492 1.00 90.88 86 CYS A C 1
ATOM 702 O O . CYS A 1 86 ? -2.315 -2.244 -6.777 1.00 90.88 86 CYS A O 1
ATOM 704 N N . ARG A 1 87 ? -2.553 -4.158 -5.605 1.00 91.38 87 ARG A N 1
ATOM 705 C CA . ARG A 1 87 ? -3.815 -3.808 -4.950 1.00 91.38 87 ARG A CA 1
ATOM 706 C C . ARG A 1 87 ? -3.663 -3.797 -3.439 1.00 91.38 87 ARG A C 1
ATOM 708 O O . ARG A 1 87 ? -2.799 -4.474 -2.877 1.00 91.38 87 ARG A O 1
ATOM 715 N N . LEU A 1 88 ? -4.537 -3.063 -2.760 1.00 92.62 88 LEU A N 1
ATOM 716 C CA . LEU A 1 88 ? -4.636 -3.136 -1.305 1.00 92.62 88 LEU A CA 1
ATOM 717 C C . LEU A 1 88 ? -5.233 -4.482 -0.875 1.00 92.62 88 LEU A C 1
ATOM 719 O O . LEU A 1 88 ? -6.257 -4.926 -1.403 1.00 92.62 88 LEU A O 1
ATOM 723 N N . THR A 1 89 ? -4.621 -5.106 0.131 1.00 92.75 89 THR A N 1
ATOM 724 C CA . THR A 1 89 ? -5.194 -6.279 0.805 1.00 92.75 89 THR A CA 1
ATOM 725 C C . THR A 1 89 ? -6.361 -5.866 1.694 1.00 92.75 89 THR A C 1
ATOM 727 O O . THR A 1 89 ? -6.586 -4.682 1.948 1.00 92.75 89 THR A O 1
ATOM 730 N N . THR A 1 90 ? -7.086 -6.835 2.253 1.00 90.94 90 THR A N 1
ATOM 731 C CA . THR A 1 90 ? -8.100 -6.569 3.287 1.00 90.94 90 THR A CA 1
ATOM 732 C C . THR A 1 90 ? -7.527 -5.757 4.456 1.00 90.94 90 THR A C 1
ATOM 734 O O . THR A 1 90 ? -8.171 -4.822 4.929 1.00 90.94 90 THR A O 1
ATOM 737 N N . LEU A 1 91 ? -6.291 -6.055 4.876 1.00 89.88 91 LEU A N 1
ATOM 738 C CA . LEU A 1 91 ? -5.601 -5.311 5.930 1.00 89.88 91 LEU A CA 1
ATOM 739 C C . LEU A 1 91 ? -5.236 -3.892 5.473 1.00 89.88 91 LEU A C 1
ATOM 741 O O . LEU A 1 91 ? -5.479 -2.932 6.200 1.00 89.88 91 LEU A O 1
ATOM 745 N N . GLY A 1 92 ? -4.709 -3.745 4.254 1.00 90.12 92 GLY A N 1
ATOM 746 C CA . GLY A 1 92 ? -4.415 -2.442 3.654 1.00 90.12 92 GLY A CA 1
ATOM 747 C C . GLY A 1 92 ? -5.636 -1.534 3.594 1.00 90.12 92 GLY A C 1
ATOM 748 O O . GLY A 1 92 ? -5.564 -0.379 4.001 1.00 90.12 92 GLY A O 1
ATOM 749 N N . LYS A 1 93 ? -6.778 -2.081 3.168 1.00 91.00 93 LYS A N 1
ATOM 750 C CA . LYS A 1 93 ? -8.062 -1.370 3.116 1.00 91.00 93 LYS A CA 1
ATOM 751 C C . LYS A 1 93 ? -8.528 -0.912 4.495 1.00 91.00 93 LYS A C 1
ATOM 753 O O . LYS A 1 93 ? -9.011 0.208 4.629 1.00 91.00 93 LYS A O 1
ATOM 758 N N . TYR A 1 94 ? -8.361 -1.751 5.516 1.00 89.00 94 TYR A N 1
ATOM 759 C CA . TYR A 1 94 ? -8.696 -1.392 6.893 1.00 89.00 94 TYR A CA 1
ATOM 760 C C . TYR A 1 94 ? -7.874 -0.191 7.379 1.00 89.00 94 TYR A C 1
ATOM 762 O O . TYR A 1 94 ? -8.447 0.803 7.819 1.00 89.00 94 TYR A O 1
ATOM 770 N N . TYR A 1 95 ? -6.547 -0.236 7.230 1.00 87.06 95 TYR A N 1
ATOM 771 C CA . TYR A 1 95 ? -5.681 0.876 7.636 1.00 87.06 95 TYR A CA 1
ATOM 772 C C . TYR A 1 95 ? -5.900 2.142 6.808 1.00 87.06 95 TYR A C 1
ATOM 774 O O . TYR A 1 95 ? -5.899 3.239 7.362 1.00 87.06 95 TYR A O 1
ATOM 782 N N . TRP A 1 96 ? -6.132 1.997 5.504 1.00 89.75 96 TRP A N 1
ATOM 783 C CA . TRP A 1 96 ? -6.491 3.114 4.636 1.00 89.75 96 TRP A CA 1
ATOM 784 C C . TRP A 1 96 ? -7.772 3.797 5.128 1.00 89.75 96 TRP A C 1
ATOM 786 O O . TRP A 1 96 ? -7.799 5.013 5.274 1.00 89.75 96 TRP A O 1
ATOM 796 N N . CYS A 1 97 ? -8.802 3.018 5.473 1.00 87.50 97 CYS A N 1
ATOM 797 C CA . CYS A 1 97 ? -10.069 3.534 5.991 1.00 87.50 97 CYS A CA 1
ATOM 798 C C . CYS A 1 97 ? -9.895 4.231 7.347 1.00 87.50 97 CYS A C 1
ATOM 800 O O . CYS A 1 97 ? -10.463 5.296 7.574 1.00 87.50 97 CYS A O 1
ATOM 802 N N . LEU A 1 98 ? -9.073 3.675 8.241 1.00 85.94 98 LEU A N 1
ATOM 803 C CA . LEU A 1 98 ? -8.759 4.330 9.512 1.00 85.94 98 LEU A CA 1
ATOM 804 C C . LEU A 1 98 ? -8.087 5.694 9.311 1.00 85.94 98 LEU A C 1
ATOM 806 O O . LEU A 1 98 ? -8.420 6.644 10.023 1.00 85.94 98 LEU A O 1
ATOM 810 N N . LYS A 1 99 ? -7.175 5.789 8.336 1.00 84.62 99 LYS A N 1
ATOM 811 C CA . LYS A 1 99 ? -6.490 7.037 7.992 1.00 84.62 99 LYS A CA 1
ATOM 812 C C . LYS A 1 99 ? -7.438 8.050 7.349 1.00 84.62 99 LYS A C 1
ATOM 814 O O . LYS A 1 99 ? -7.449 9.207 7.755 1.00 84.62 99 LYS A O 1
ATOM 819 N N . ASP A 1 100 ? -8.254 7.613 6.392 1.00 82.38 100 ASP A N 1
ATOM 820 C CA . ASP A 1 100 ? -9.256 8.446 5.714 1.00 82.38 100 ASP A CA 1
ATOM 821 C C . ASP A 1 100 ? -10.280 9.024 6.707 1.00 82.38 100 ASP A C 1
ATOM 823 O O . ASP A 1 100 ? -10.611 10.207 6.671 1.00 82.38 100 ASP A O 1
ATOM 827 N N . GLN A 1 101 ? -10.682 8.230 7.703 1.00 81.69 101 GLN A N 1
ATOM 828 C CA . GLN A 1 101 ? -11.573 8.664 8.782 1.00 81.69 101 GLN A CA 1
ATOM 829 C C . GLN A 1 101 ? -10.897 9.554 9.845 1.00 81.69 101 GLN A C 1
ATOM 831 O O . GLN A 1 101 ? -11.539 9.870 10.847 1.00 81.69 101 GLN A O 1
ATOM 836 N N . SER A 1 102 ? -9.624 9.944 9.674 1.00 70.44 102 SER A N 1
ATOM 837 C CA . SER A 1 102 ? -8.822 10.688 10.666 1.00 70.44 102 SER A CA 1
ATOM 838 C C . SER A 1 102 ? -8.821 10.060 12.067 1.00 70.44 102 SER A C 1
ATOM 840 O O . SER A 1 102 ? -8.705 10.758 13.074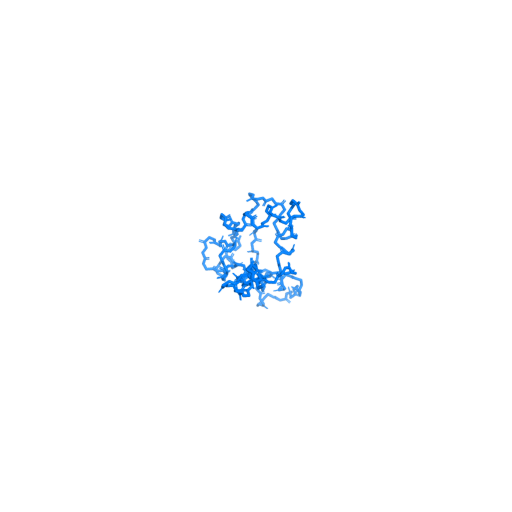 1.00 70.44 102 SER A O 1
ATOM 842 N N . LYS A 1 103 ? -8.974 8.732 12.158 1.00 60.12 103 LYS A N 1
ATOM 843 C CA . LYS A 1 103 ? -8.978 8.012 13.443 1.00 60.12 103 LYS A CA 1
ATOM 844 C C . LYS A 1 103 ? -7.568 7.719 13.967 1.00 60.12 103 LYS A C 1
ATOM 846 O O . LYS A 1 103 ? -7.448 7.225 15.086 1.00 60.12 103 LYS A O 1
ATOM 851 N N . ILE A 1 104 ? -6.544 8.017 13.163 1.00 56.31 104 ILE A N 1
ATOM 852 C CA . ILE A 1 104 ? -5.100 7.919 13.431 1.00 56.31 104 ILE A CA 1
ATOM 853 C C . ILE A 1 104 ? -4.318 8.834 12.488 1.00 56.31 104 ILE A C 1
ATOM 855 O O . ILE A 1 104 ? -4.764 9.058 11.339 1.00 56.31 104 ILE A O 1
#

Sequence (104 aa):
MESNLTSSCFIRNDEPKIDITTLDKVTELFKSLADDLKLSPKYAHAYEKRDKKKEGDFKILKKFRHIGLVEPEDDMYFVVIESKSCRLTTLGKYYWCLKDQSKI

Secondary structure (DSSP, 8-state):
-------------PPPSS-HHHHHHHHHH-SSTT--EE--GGGSTTSSS--HHHHHHHHHHHHHHHHTSEEESS-HHHHHHTT-EEEE-HHHHHHHHHHHTT--

Radius of gyration: 18.47 Å; chains: 1; bounding box: 30×22×72 Å

Foldseek 3Di:
DDDDDDPPDPVDPDPPLDDVVLLVCLCVQAVDQFDWRFAELQLPPPDPDNDVVSVVNLVSVVSCVVVQQKAFPDPSVVSHHVRHTIHGDPNVSVSSVCVVVVVD